Protein AF-A0A845RNQ7-F1 (afdb_monomer_lite)

pLDDT: mean 73.1, std 12.41, range [38.88, 89.31]

Sequence (122 aa):
MAFPVMIGVLIWIFSEKLVSFMVEPVKEKKEDMMSPTFDLDSAQIIVLTTAGLILLVNAISSLISALTVYAVLSDLPTSSAWHEIISQLVNSAIQIILGLWLVFGGKGLVNIIKKIRTAGVK

Radius of gyration: 21.84 Å; chains: 1; bounding box: 40×38×68 Å

Structure (mmCIF, N/CA/C/O backbone):
data_AF-A0A845RNQ7-F1
#
_entry.id   AF-A0A845RNQ7-F1
#
loop_
_atom_site.group_PDB
_atom_site.id
_atom_site.type_symbol
_atom_site.label_atom_id
_atom_site.label_alt_id
_atom_site.label_comp_id
_atom_site.label_asym_id
_atom_site.label_entity_id
_atom_site.label_seq_id
_atom_site.pdbx_PDB_ins_code
_atom_site.Cartn_x
_atom_site.Cartn_y
_atom_site.Cartn_z
_atom_site.occupancy
_atom_site.B_iso_or_equiv
_atom_site.auth_seq_id
_atom_site.auth_comp_id
_atom_site.auth_asym_id
_atom_site.auth_atom_id
_atom_site.pdbx_PDB_model_num
ATOM 1 N N . MET A 1 1 ? -8.604 -17.860 -10.947 1.00 55.72 1 MET A N 1
ATOM 2 C CA . MET A 1 1 ? -8.918 -16.679 -10.108 1.00 55.72 1 MET A CA 1
ATOM 3 C C . MET A 1 1 ? -10.052 -16.889 -9.090 1.00 55.72 1 MET A C 1
ATOM 5 O O . MET A 1 1 ? -10.240 -16.017 -8.259 1.00 55.72 1 MET A O 1
ATOM 9 N N . ALA A 1 2 ? -10.775 -18.022 -9.079 1.00 66.06 2 ALA A N 1
ATOM 10 C CA . ALA A 1 2 ? -11.871 -18.258 -8.119 1.00 66.06 2 ALA A CA 1
ATOM 11 C C . ALA A 1 2 ? -11.411 -18.704 -6.713 1.00 66.06 2 ALA A C 1
ATOM 13 O O . ALA A 1 2 ? -12.106 -18.478 -5.727 1.00 66.06 2 ALA A O 1
ATOM 14 N N . PHE A 1 3 ? -10.227 -19.312 -6.611 1.00 71.19 3 PHE A N 1
ATOM 15 C CA . PHE A 1 3 ? -9.702 -19.875 -5.363 1.00 71.19 3 PHE A CA 1
ATOM 16 C C . PHE A 1 3 ? -9.461 -18.835 -4.242 1.00 71.19 3 PHE A C 1
ATOM 18 O O . PHE A 1 3 ? -9.911 -19.078 -3.123 1.00 71.19 3 PHE A O 1
ATOM 25 N N . PRO A 1 4 ? -8.868 -17.647 -4.503 1.00 73.31 4 PRO A N 1
ATOM 26 C CA . PRO A 1 4 ? -8.685 -16.620 -3.472 1.00 73.31 4 PRO A CA 1
ATOM 27 C C . PRO A 1 4 ? -10.015 -16.039 -2.981 1.00 73.31 4 PRO A C 1
ATOM 29 O O . PRO A 1 4 ? -10.170 -15.760 -1.797 1.00 73.31 4 PRO A O 1
ATOM 32 N N . VAL A 1 5 ? -10.989 -15.896 -3.886 1.00 77.12 5 VAL A N 1
ATOM 33 C CA . VAL A 1 5 ? -12.330 -15.387 -3.561 1.00 77.12 5 VAL A CA 1
ATOM 34 C C . VAL A 1 5 ? -13.060 -16.373 -2.655 1.00 77.12 5 VAL A C 1
ATOM 36 O O . VAL A 1 5 ? -13.642 -15.975 -1.652 1.00 77.12 5 VAL A O 1
ATOM 39 N N . MET A 1 6 ? -12.968 -17.669 -2.961 1.00 76.50 6 MET A N 1
ATOM 40 C CA . MET A 1 6 ? -13.574 -18.721 -2.150 1.00 76.50 6 MET A CA 1
ATOM 41 C C . MET A 1 6 ? -12.975 -18.765 -0.735 1.00 76.50 6 MET A C 1
ATOM 43 O O . MET A 1 6 ? -13.718 -18.857 0.238 1.00 76.50 6 MET A O 1
ATOM 47 N N . ILE A 1 7 ? -11.649 -18.621 -0.610 1.00 81.12 7 ILE A N 1
ATOM 48 C CA . ILE A 1 7 ? -10.955 -18.534 0.685 1.00 81.12 7 ILE A CA 1
ATOM 49 C C . ILE A 1 7 ? -11.360 -17.272 1.450 1.00 81.12 7 ILE A C 1
ATOM 51 O O . ILE A 1 7 ? -11.621 -17.353 2.646 1.00 81.12 7 ILE A O 1
ATOM 55 N N . GLY A 1 8 ? -11.465 -16.124 0.776 1.00 76.25 8 GLY A N 1
ATOM 56 C CA . GLY A 1 8 ? -11.911 -14.876 1.396 1.00 76.25 8 GLY A CA 1
ATOM 57 C C . GLY A 1 8 ? -13.325 -14.979 1.970 1.00 76.25 8 GLY A C 1
ATOM 58 O O . GLY A 1 8 ? -13.557 -14.567 3.103 1.00 76.25 8 GLY A O 1
ATOM 59 N N . VAL A 1 9 ? -14.251 -15.602 1.233 1.00 79.75 9 VAL A N 1
ATOM 60 C CA . VAL A 1 9 ? -15.622 -15.855 1.706 1.00 79.75 9 VAL A CA 1
ATOM 61 C C . VAL A 1 9 ? -15.630 -16.830 2.885 1.00 79.75 9 VAL A C 1
ATOM 63 O O . VAL A 1 9 ? -16.338 -16.596 3.862 1.00 79.75 9 VAL A O 1
ATOM 66 N N . LEU A 1 10 ? -14.810 -17.885 2.839 1.00 79.31 10 LEU A N 1
ATOM 67 C CA . LEU A 1 10 ? -14.662 -18.821 3.956 1.00 79.31 10 LEU A CA 1
ATOM 68 C C . LEU A 1 10 ? -14.146 -18.115 5.216 1.00 79.31 10 LEU A C 1
ATOM 70 O O . LEU A 1 10 ? -14.730 -18.264 6.284 1.00 79.31 10 LEU A O 1
ATOM 74 N N . ILE A 1 11 ? -13.086 -17.313 5.096 1.00 79.62 11 ILE A N 1
ATOM 75 C CA . ILE A 1 11 ? -12.518 -16.554 6.218 1.00 79.62 11 ILE A CA 1
ATOM 76 C C . ILE A 1 11 ? -13.546 -15.572 6.780 1.00 79.62 11 ILE A C 1
ATOM 78 O O . ILE A 1 11 ? -13.629 -15.412 7.994 1.00 79.62 11 ILE A O 1
ATOM 82 N N . TRP A 1 12 ? -14.354 -14.948 5.922 1.00 79.94 12 TRP A N 1
ATOM 83 C CA . TRP A 1 12 ? -15.394 -14.027 6.365 1.00 79.94 12 TRP A CA 1
ATOM 84 C C . TRP A 1 12 ? -16.485 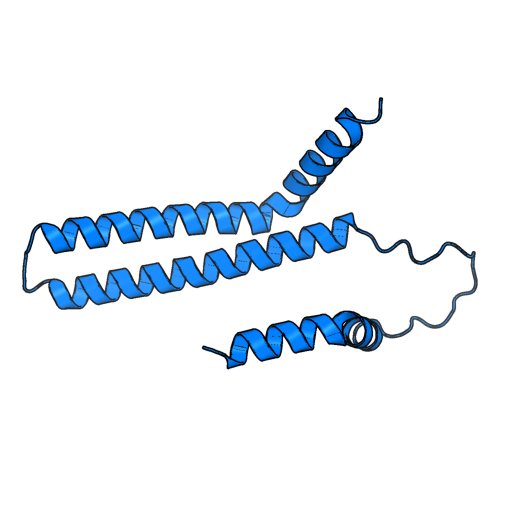-14.735 7.180 1.00 79.94 12 TRP A C 1
ATOM 86 O O . TRP A 1 12 ? -16.824 -14.271 8.265 1.00 79.94 12 TRP A O 1
ATOM 96 N N . ILE A 1 13 ? -16.962 -15.898 6.720 1.00 83.88 13 ILE A N 1
ATOM 97 C CA . ILE A 1 13 ? -17.966 -16.710 7.432 1.00 83.88 13 ILE A CA 1
ATOM 98 C C . ILE A 1 13 ? -17.408 -17.271 8.749 1.00 83.88 13 ILE A C 1
ATOM 100 O O . ILE A 1 13 ? -18.119 -17.346 9.748 1.00 83.88 13 ILE A O 1
ATOM 104 N N . PHE A 1 14 ? -16.133 -17.663 8.771 1.00 78.06 14 PHE A N 1
ATOM 105 C CA . PHE A 1 14 ? -15.493 -18.274 9.940 1.00 78.06 14 PHE A CA 1
ATOM 106 C C . PHE A 1 14 ? -14.721 -17.282 10.818 1.00 78.06 14 PHE A C 1
ATOM 108 O O . PHE A 1 14 ? -14.026 -17.707 11.741 1.00 78.06 14 PHE A O 1
ATOM 115 N N . SER A 1 15 ? -14.870 -15.977 10.573 1.00 70.19 15 SER A N 1
ATOM 116 C CA . SER A 1 15 ? -14.166 -14.911 11.291 1.00 70.19 15 SER A CA 1
ATOM 117 C C . SER A 1 15 ? -14.358 -15.017 12.807 1.00 70.19 15 SER A C 1
ATOM 119 O O . SER A 1 15 ? -13.378 -15.014 13.549 1.00 70.19 15 SER A O 1
ATOM 121 N N . GLU A 1 16 ? -15.592 -15.219 13.270 1.00 70.31 16 GLU A N 1
ATOM 122 C CA . GLU A 1 16 ? -15.905 -15.322 14.702 1.00 70.31 16 GLU A CA 1
ATOM 123 C C . GLU A 1 16 ? -15.267 -16.558 15.353 1.00 70.31 16 GLU A C 1
ATOM 125 O O . GLU A 1 16 ? -14.715 -16.481 16.452 1.00 70.31 16 GLU A O 1
ATOM 130 N N . LYS A 1 17 ? -15.267 -17.696 14.645 1.00 70.44 17 LYS A N 1
ATOM 131 C CA . LYS A 1 17 ? -14.625 -18.929 15.123 1.00 70.44 17 LYS A CA 1
ATOM 132 C C . LYS A 1 17 ? -13.107 -18.801 15.173 1.00 70.44 17 LYS A C 1
ATOM 134 O O . LYS A 1 17 ? -12.503 -19.256 16.141 1.00 70.44 17 LYS A O 1
ATOM 139 N N . LEU A 1 18 ? -12.496 -18.165 14.174 1.00 74.25 18 LEU A N 1
ATOM 140 C CA . LEU A 1 18 ? -11.053 -17.914 14.140 1.00 74.25 18 LEU A CA 1
ATOM 141 C C . LEU A 1 18 ? -10.616 -17.015 15.300 1.00 74.25 18 LEU A C 1
ATOM 143 O O . LEU A 1 18 ? -9.619 -17.312 15.954 1.00 74.25 18 LEU A O 1
ATOM 147 N N . VAL A 1 19 ? -11.398 -15.979 15.612 1.00 69.62 19 VAL A N 1
ATOM 148 C CA . VAL A 1 19 ? -11.150 -15.106 16.768 1.00 69.62 19 VAL A CA 1
ATOM 149 C C . VAL A 1 19 ? -11.272 -15.884 18.079 1.00 69.62 19 VAL A C 1
ATOM 151 O O . VAL A 1 19 ? -10.388 -15.774 18.923 1.00 69.62 19 VAL A O 1
ATOM 154 N N . SER A 1 20 ? -12.292 -16.737 18.229 1.00 67.69 20 SER A N 1
ATOM 155 C CA . SER A 1 20 ? -12.453 -17.571 19.433 1.00 67.69 20 SER A CA 1
ATOM 156 C C . SER A 1 20 ? -11.347 -18.617 19.623 1.00 67.69 20 SER A C 1
ATOM 158 O O . SER A 1 20 ? -11.118 -19.072 20.738 1.00 67.69 20 SER A O 1
ATOM 160 N N . PHE A 1 21 ? -10.666 -19.004 18.540 1.00 71.75 21 PHE A N 1
ATOM 161 C CA . PHE A 1 21 ? -9.570 -19.972 18.575 1.00 71.75 21 PHE A CA 1
ATOM 162 C C . PHE A 1 21 ? -8.204 -19.301 18.791 1.00 71.75 21 PHE A C 1
ATOM 164 O O . PHE A 1 21 ? -7.313 -19.903 19.381 1.00 71.75 21 PHE A O 1
ATOM 171 N N . MET A 1 22 ? -8.029 -18.061 18.317 1.00 65.81 22 MET A N 1
ATOM 172 C CA . MET A 1 22 ? -6.800 -17.277 18.503 1.00 65.81 22 MET A CA 1
ATOM 173 C C . MET A 1 22 ? -6.740 -16.556 19.850 1.00 65.81 22 MET A C 1
ATOM 175 O O . MET A 1 22 ? -5.650 -16.340 20.375 1.00 65.81 22 MET A O 1
ATOM 179 N N . VAL A 1 23 ? -7.888 -16.172 20.409 1.00 64.50 23 VAL A N 1
ATOM 180 C CA . VAL A 1 23 ? -7.965 -15.586 21.745 1.00 64.50 23 VAL A CA 1
ATOM 181 C C . VAL A 1 23 ? -8.208 -16.722 22.726 1.00 64.50 23 VAL A C 1
ATOM 183 O O . VAL A 1 23 ? -9.342 -17.111 22.992 1.00 64.50 23 VAL A O 1
ATOM 186 N N . GLU A 1 24 ? -7.112 -17.282 23.230 1.00 53.50 24 GLU A N 1
ATOM 187 C CA . GLU A 1 24 ? -7.125 -18.217 24.350 1.00 53.50 24 GLU A CA 1
ATOM 188 C C . GLU A 1 24 ? -7.994 -17.612 25.471 1.00 53.50 24 GLU A C 1
ATOM 190 O O . GLU A 1 24 ? -7.791 -16.442 25.822 1.00 53.50 24 GLU A O 1
ATOM 195 N N . PRO A 1 25 ? -9.005 -18.330 26.000 1.00 49.38 25 PRO A N 1
ATOM 196 C CA . PRO A 1 25 ? -9.867 -17.782 27.031 1.00 49.38 25 PRO A CA 1
ATOM 197 C C . PRO A 1 25 ? -9.008 -17.553 28.270 1.00 49.38 25 PRO A C 1
ATOM 199 O O . PRO A 1 25 ? -8.688 -18.484 29.012 1.00 49.38 25 PRO A O 1
ATOM 202 N N . VAL A 1 26 ? -8.595 -16.301 28.471 1.00 50.00 26 VAL A N 1
ATOM 203 C CA . VAL A 1 26 ? -7.958 -15.849 29.701 1.00 50.00 26 VAL A CA 1
ATOM 204 C C . VAL A 1 26 ? -8.900 -16.256 30.822 1.00 50.00 26 VAL A C 1
ATOM 206 O O . VAL A 1 26 ? -10.023 -15.758 30.910 1.00 50.00 26 VAL A O 1
ATOM 209 N N . LYS A 1 27 ? -8.454 -17.236 31.617 1.00 44.66 27 LYS A N 1
ATOM 210 C CA . LYS A 1 27 ? -9.173 -17.760 32.775 1.00 44.66 27 LYS A CA 1
ATOM 211 C C . LYS A 1 27 ? -9.778 -16.601 33.548 1.00 44.66 27 LYS A C 1
ATOM 213 O O . LYS A 1 27 ? -9.063 -15.688 33.957 1.00 44.66 27 LYS A O 1
ATOM 218 N N . GLU A 1 28 ? -11.088 -16.696 33.723 1.00 52.12 28 GLU A N 1
ATOM 219 C CA . GLU A 1 28 ? -11.939 -15.816 34.505 1.00 52.12 28 GLU A CA 1
ATOM 220 C C . GLU A 1 28 ? -11.215 -15.279 35.746 1.00 52.12 28 GLU A C 1
ATOM 222 O O . GLU A 1 28 ? -11.111 -15.948 36.777 1.00 52.12 28 GLU A O 1
ATOM 227 N N . LYS A 1 29 ? -10.759 -14.029 35.675 1.00 38.88 29 LYS A N 1
ATOM 228 C CA . LYS A 1 29 ? -10.740 -13.182 36.858 1.00 38.88 2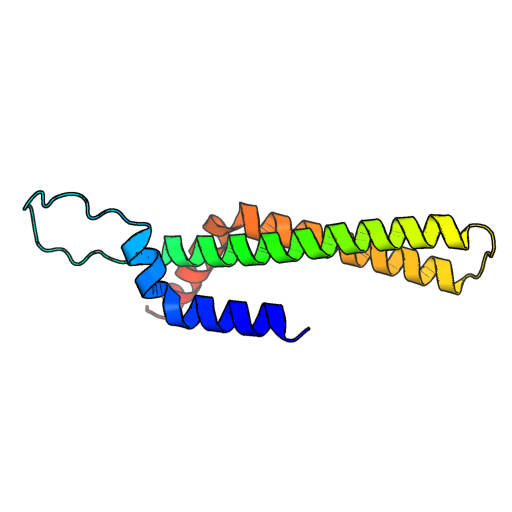9 LYS A CA 1
ATOM 229 C C . LYS A 1 29 ? 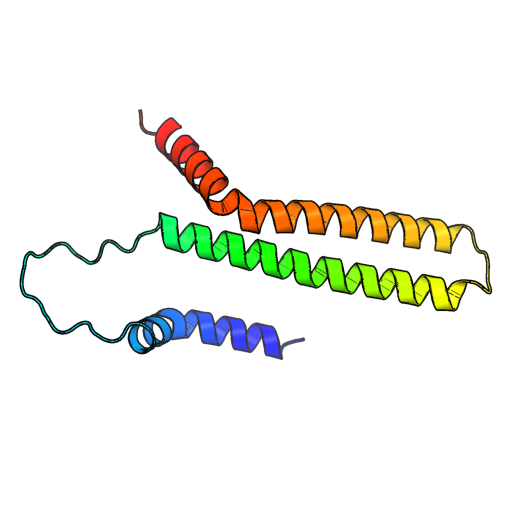-12.072 -12.451 36.843 1.00 38.88 29 LYS A C 1
ATOM 231 O O . LYS A 1 29 ? -12.272 -11.519 36.073 1.00 38.88 29 LYS A O 1
ATOM 236 N N . LYS A 1 30 ? -13.007 -12.975 37.637 1.00 47.16 30 LYS A N 1
ATOM 237 C CA . LYS A 1 30 ? -14.239 -12.291 38.024 1.00 47.16 30 LYS A CA 1
ATOM 238 C C . LYS A 1 30 ? -13.867 -10.919 38.574 1.00 47.16 30 LYS A C 1
ATOM 240 O O . LYS A 1 30 ? -13.440 -10.843 39.716 1.00 47.16 30 LYS A O 1
ATOM 245 N N . GLU A 1 31 ? -14.028 -9.879 37.776 1.00 40.94 31 GLU A N 1
ATOM 246 C CA . GLU A 1 31 ? -14.216 -8.513 38.248 1.00 40.94 31 GLU A CA 1
ATOM 247 C C . GLU A 1 31 ? -14.884 -7.730 37.114 1.00 40.94 31 GLU A C 1
ATOM 249 O O . GLU A 1 31 ? -14.316 -7.527 36.046 1.00 40.94 31 GLU A O 1
ATOM 254 N N . ASP A 1 32 ? -16.147 -7.410 37.379 1.00 38.91 32 ASP A N 1
ATOM 255 C CA . ASP A 1 32 ? -17.076 -6.549 36.661 1.00 38.91 32 ASP A CA 1
ATOM 256 C C . ASP A 1 32 ? -17.437 -6.839 35.198 1.00 38.91 32 ASP A C 1
ATOM 258 O O . ASP A 1 32 ? -16.661 -6.784 34.248 1.00 38.91 32 ASP A O 1
ATOM 262 N N . MET A 1 33 ? -18.741 -7.061 35.037 1.00 42.91 33 MET A N 1
ATOM 263 C CA . MET A 1 33 ? -19.481 -7.031 33.789 1.00 42.91 33 MET A CA 1
ATOM 264 C C . MET A 1 33 ? -19.344 -5.655 33.115 1.00 42.91 33 MET A C 1
ATOM 266 O O . MET A 1 33 ? -20.216 -4.799 33.229 1.00 42.91 33 MET A O 1
ATOM 270 N N . MET A 1 34 ? -18.287 -5.452 32.342 1.00 42.44 34 MET A N 1
ATOM 271 C CA . MET A 1 34 ? -18.386 -4.685 31.107 1.00 42.44 34 MET A CA 1
ATOM 272 C C . MET A 1 34 ? -18.199 -5.683 29.978 1.00 42.44 34 MET A C 1
ATOM 274 O O . MET A 1 34 ? -17.175 -6.355 29.893 1.00 42.44 34 MET A O 1
ATOM 278 N N . SER A 1 35 ? -19.228 -5.808 29.137 1.00 48.84 35 SER A N 1
ATOM 279 C CA . SER A 1 35 ? -19.144 -6.442 27.818 1.00 48.84 35 SER A CA 1
ATOM 280 C C . SER A 1 35 ? -17.761 -6.199 27.214 1.00 48.84 35 SER A C 1
ATOM 282 O O . SER A 1 35 ? -17.327 -5.046 27.293 1.00 48.84 35 SER A O 1
ATOM 284 N N . PRO A 1 36 ? -17.083 -7.194 26.611 1.00 50.66 36 PRO A N 1
ATOM 285 C CA . PRO A 1 36 ? -15.849 -6.930 25.889 1.00 50.66 36 PRO A CA 1
ATOM 286 C C . PRO A 1 36 ? -16.209 -5.913 24.812 1.00 50.66 36 PRO A C 1
ATOM 288 O O . PRO A 1 36 ? -16.841 -6.250 23.812 1.00 50.66 36 PRO A O 1
ATOM 291 N N . THR A 1 37 ? -15.935 -4.636 25.075 1.00 54.78 37 THR A N 1
ATOM 292 C CA . THR A 1 37 ? -16.177 -3.548 24.144 1.00 54.78 37 THR A CA 1
ATOM 293 C C . THR A 1 37 ? -15.199 -3.811 23.033 1.00 54.78 37 THR A C 1
ATOM 295 O O . THR A 1 37 ? -14.022 -3.481 23.146 1.00 54.78 37 THR A O 1
ATOM 298 N N . PHE A 1 38 ? -15.679 -4.534 22.026 1.00 58.19 38 PHE A N 1
ATOM 299 C CA . PHE A 1 38 ? -14.949 -4.827 20.816 1.00 58.19 38 PHE A CA 1
ATOM 300 C C . PHE A 1 38 ? -14.440 -3.481 20.318 1.00 58.19 38 PHE A C 1
ATOM 302 O O . PHE A 1 38 ? -15.242 -2.603 19.988 1.00 58.19 38 PHE A O 1
ATOM 309 N N . ASP A 1 39 ? -13.128 -3.271 20.403 1.00 72.19 39 ASP A N 1
ATOM 310 C CA . ASP A 1 39 ? -12.542 -1.975 20.111 1.00 72.19 39 ASP A CA 1
ATOM 311 C C . ASP A 1 39 ? -12.600 -1.767 18.598 1.00 72.19 39 ASP A C 1
ATOM 313 O O . ASP A 1 39 ? -11.736 -2.210 17.838 1.00 72.19 39 ASP A O 1
ATOM 317 N N . LEU A 1 40 ? -13.700 -1.153 18.159 1.00 75.56 40 LEU A N 1
ATOM 318 C CA . LEU A 1 40 ? -13.981 -0.860 16.759 1.00 75.56 40 LEU A CA 1
ATOM 319 C C . LEU A 1 40 ? -12.851 -0.036 16.137 1.00 75.56 40 LEU A C 1
ATOM 321 O O . LEU A 1 40 ? 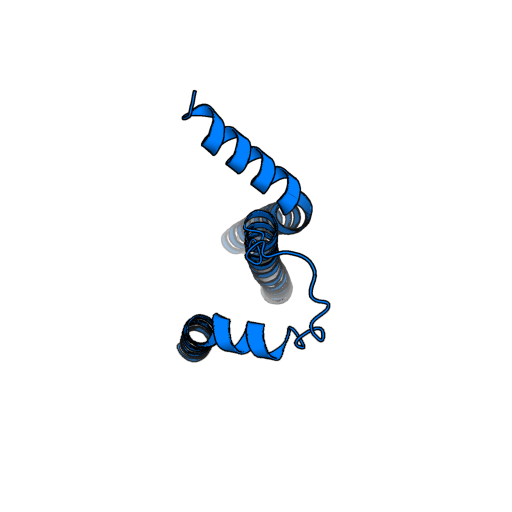-12.565 -0.211 14.954 1.00 75.56 40 LEU A O 1
ATOM 325 N N . ASP A 1 41 ? -12.179 0.802 16.934 1.00 74.50 41 ASP A N 1
ATOM 326 C CA . ASP A 1 41 ? -11.051 1.605 16.475 1.00 74.50 41 ASP A CA 1
ATOM 327 C C . ASP A 1 41 ? -9.866 0.677 16.124 1.00 74.50 41 ASP A C 1
ATOM 329 O O . ASP A 1 41 ? -9.285 0.796 15.043 1.00 74.50 41 ASP A O 1
ATOM 333 N N . SER A 1 42 ? -9.567 -0.319 16.967 1.00 75.06 42 SER A N 1
ATOM 334 C CA . SER A 1 42 ? -8.548 -1.344 16.688 1.00 75.06 42 SER A CA 1
ATOM 335 C C . SER A 1 42 ? -8.896 -2.211 15.473 1.00 75.06 42 SER A C 1
ATOM 337 O O . SER A 1 42 ? -8.041 -2.439 14.615 1.00 75.06 42 SER A O 1
ATOM 339 N N . ALA A 1 43 ? -10.152 -2.650 15.343 1.00 80.62 43 ALA A N 1
ATOM 340 C CA . ALA A 1 43 ? -10.600 -3.418 14.179 1.00 80.62 43 ALA A CA 1
ATOM 341 C C . ALA A 1 43 ? -10.464 -2.611 12.874 1.00 80.62 43 ALA A C 1
ATOM 343 O O . ALA A 1 43 ? -10.002 -3.129 11.856 1.00 80.62 43 ALA A O 1
ATOM 344 N N . GLN A 1 44 ? -10.803 -1.322 12.907 1.00 77.94 44 GLN A N 1
ATOM 345 C CA . GLN A 1 44 ? -10.692 -0.432 11.757 1.00 77.94 44 GLN A CA 1
ATOM 346 C C . GLN A 1 44 ? -9.232 -0.179 11.357 1.00 77.94 44 GLN A C 1
ATOM 348 O O . GLN A 1 44 ? -8.923 -0.171 10.165 1.00 77.94 44 GLN A O 1
ATOM 353 N N . ILE A 1 45 ? -8.322 -0.032 12.329 1.00 79.25 45 ILE A N 1
ATOM 354 C CA . ILE A 1 45 ? -6.879 0.066 12.060 1.00 79.25 45 ILE A CA 1
ATOM 355 C C . ILE A 1 45 ? -6.387 -1.196 11.350 1.00 79.25 45 ILE A C 1
ATOM 357 O O . ILE A 1 45 ? -5.716 -1.078 10.329 1.00 79.25 45 ILE A O 1
ATOM 361 N N . ILE A 1 46 ? -6.758 -2.385 11.839 1.00 81.81 46 ILE A N 1
ATOM 362 C CA . ILE A 1 46 ? -6.350 -3.659 11.229 1.00 81.81 46 ILE A CA 1
ATOM 363 C C . ILE A 1 46 ? -6.803 -3.720 9.768 1.00 81.81 46 ILE A C 1
ATOM 365 O O . ILE A 1 46 ? -5.983 -3.994 8.896 1.00 81.81 46 ILE A O 1
ATOM 369 N N . VAL A 1 47 ? -8.065 -3.387 9.477 1.00 83.88 47 VAL A N 1
ATOM 370 C CA . VAL A 1 47 ? -8.593 -3.389 8.101 1.00 83.88 47 VAL A CA 1
ATOM 371 C C . VAL A 1 47 ? -7.840 -2.404 7.201 1.00 83.88 47 VAL A C 1
ATOM 373 O O . VAL A 1 47 ? -7.470 -2.765 6.081 1.00 83.88 47 VAL A O 1
ATOM 376 N N . LEU A 1 48 ? -7.566 -1.182 7.677 1.00 82.44 48 LEU A N 1
ATOM 377 C CA . LEU A 1 48 ? -6.784 -0.198 6.921 1.00 82.44 48 LEU A CA 1
ATOM 378 C C . LEU A 1 48 ? -5.356 -0.683 6.651 1.00 82.44 48 LEU A C 1
ATOM 380 O O . LEU A 1 48 ? -4.862 -0.551 5.531 1.00 82.44 48 LEU A O 1
ATOM 384 N N . THR A 1 49 ? -4.706 -1.268 7.655 1.00 81.75 49 THR A N 1
ATOM 385 C CA . THR A 1 49 ? -3.358 -1.817 7.520 1.00 81.75 49 THR A CA 1
ATOM 386 C C . THR A 1 49 ? -3.338 -2.985 6.537 1.00 81.75 49 THR A C 1
ATOM 388 O O . THR A 1 49 ? -2.470 -3.021 5.670 1.00 81.75 49 THR A O 1
ATOM 391 N N . THR A 1 50 ? -4.309 -3.902 6.599 1.00 85.12 50 THR A N 1
ATOM 392 C CA . THR A 1 50 ? -4.430 -5.010 5.640 1.00 85.12 50 THR A CA 1
ATOM 393 C C . THR A 1 50 ? -4.641 -4.496 4.216 1.00 85.12 50 THR A C 1
ATOM 395 O O . THR A 1 50 ? -3.960 -4.952 3.299 1.00 85.12 50 THR A O 1
ATOM 398 N N . ALA A 1 51 ? -5.524 -3.511 4.017 1.00 84.56 51 ALA A N 1
ATOM 399 C CA . ALA A 1 51 ? -5.749 -2.901 2.706 1.00 84.56 51 ALA A CA 1
ATOM 400 C C . ALA A 1 51 ? -4.481 -2.221 2.157 1.00 84.56 51 ALA A C 1
ATOM 402 O O . ALA A 1 51 ? -4.132 -2.405 0.989 1.00 84.56 51 ALA A O 1
ATOM 403 N N . GLY A 1 52 ? -3.757 -1.485 3.006 1.00 83.88 52 GLY A N 1
ATOM 404 C CA . GLY A 1 52 ? -2.482 -0.867 2.645 1.00 83.88 52 GLY A CA 1
ATOM 405 C C . GLY A 1 52 ? -1.401 -1.891 2.286 1.00 83.88 52 GLY A C 1
ATOM 406 O O . GLY A 1 52 ? -0.664 -1.688 1.322 1.00 83.88 52 GLY A O 1
ATOM 407 N N . LEU A 1 53 ? -1.348 -3.022 2.996 1.00 85.06 53 LEU A N 1
ATOM 408 C CA . LEU A 1 53 ? -0.411 -4.111 2.714 1.00 85.06 53 LEU A CA 1
ATOM 409 C C . LEU A 1 53 ? -0.691 -4.764 1.351 1.00 85.06 53 LEU A C 1
ATOM 411 O O . LEU A 1 53 ? 0.237 -4.998 0.581 1.00 85.06 53 LEU A O 1
ATOM 415 N N . ILE A 1 54 ? -1.965 -5.011 1.029 1.00 87.12 54 ILE A N 1
ATOM 416 C CA . ILE A 1 54 ? -2.382 -5.561 -0.272 1.00 87.12 54 ILE A CA 1
ATOM 417 C C . ILE A 1 54 ? -1.981 -4.613 -1.409 1.00 87.12 54 ILE A C 1
ATOM 419 O O . ILE A 1 54 ? -1.426 -5.055 -2.417 1.00 87.12 54 ILE A O 1
ATOM 423 N N . LEU A 1 55 ? -2.215 -3.308 -1.237 1.00 85.44 55 LEU A N 1
ATOM 424 C CA . LEU A 1 55 ? -1.773 -2.284 -2.187 1.00 85.44 55 LEU A CA 1
ATOM 425 C C . LEU A 1 55 ? -0.256 -2.316 -2.391 1.00 85.44 55 LEU A C 1
ATOM 427 O O . LEU A 1 55 ? 0.204 -2.279 -3.530 1.00 85.44 55 LEU A O 1
ATOM 431 N N . LEU A 1 56 ? 0.515 -2.452 -1.310 1.00 84.69 56 LEU A N 1
ATOM 432 C CA . LEU A 1 56 ? 1.973 -2.547 -1.372 1.00 84.69 56 LEU A CA 1
ATOM 433 C C . LEU A 1 56 ? 2.442 -3.772 -2.163 1.00 84.69 56 LEU A C 1
ATOM 435 O O . LEU A 1 56 ? 3.305 -3.647 -3.028 1.00 84.69 56 LEU A O 1
ATOM 439 N N . VAL A 1 57 ? 1.865 -4.946 -1.896 1.00 87.56 57 VAL A N 1
ATOM 440 C CA . VAL A 1 57 ? 2.220 -6.196 -2.590 1.00 87.56 57 VAL A CA 1
ATOM 441 C C . VAL A 1 57 ? 1.948 -6.083 -4.091 1.00 87.56 57 VAL A C 1
ATOM 443 O O . VAL A 1 57 ? 2.793 -6.465 -4.907 1.00 87.56 57 VAL A O 1
ATOM 446 N N . ASN A 1 58 ? 0.802 -5.512 -4.465 1.00 86.12 58 ASN A N 1
ATOM 447 C CA . ASN A 1 58 ? 0.452 -5.290 -5.866 1.00 86.12 58 ASN A CA 1
ATOM 448 C C . ASN A 1 58 ? 1.408 -4.297 -6.535 1.00 86.12 58 ASN A C 1
ATOM 450 O O . ASN A 1 58 ? 1.882 -4.551 -7.643 1.00 86.12 58 ASN A O 1
ATOM 454 N N . ALA A 1 59 ? 1.748 -3.206 -5.849 1.00 83.44 59 ALA A N 1
ATOM 455 C CA . ALA A 1 59 ? 2.640 -2.188 -6.383 1.00 83.44 59 ALA A CA 1
ATOM 456 C C . ALA A 1 59 ? 4.075 -2.706 -6.574 1.00 83.44 59 ALA A C 1
ATOM 458 O O . ALA A 1 59 ? 4.696 -2.437 -7.602 1.00 83.44 59 ALA A O 1
ATOM 459 N N . ILE A 1 60 ? 4.584 -3.507 -5.630 1.00 85.00 60 ILE A N 1
ATOM 460 C CA . ILE A 1 60 ? 5.885 -4.180 -5.755 1.00 85.00 60 ILE A CA 1
ATOM 461 C C . ILE A 1 60 ? 5.871 -5.148 -6.944 1.00 85.00 60 ILE A C 1
ATOM 463 O O . ILE A 1 60 ? 6.788 -5.133 -7.763 1.00 85.00 60 ILE A O 1
ATOM 467 N N . SER A 1 61 ? 4.816 -5.955 -7.080 1.00 84.81 61 SER A N 1
ATOM 468 C CA . SER A 1 61 ? 4.683 -6.906 -8.194 1.00 84.81 61 SER A CA 1
ATOM 469 C C . SER A 1 61 ? 4.627 -6.195 -9.553 1.00 84.81 61 SER A C 1
ATOM 471 O O . SER A 1 61 ? 5.240 -6.643 -10.524 1.00 84.81 61 SER A O 1
ATOM 473 N N . SER A 1 62 ? 3.939 -5.052 -9.618 1.00 82.75 62 SER A N 1
ATOM 474 C CA . SER A 1 62 ? 3.880 -4.187 -10.802 1.00 82.75 62 SER A CA 1
ATOM 475 C C . SER A 1 62 ? 5.252 -3.597 -11.151 1.00 82.75 62 SER A C 1
ATOM 477 O O . SER A 1 62 ? 5.648 -3.611 -12.314 1.00 82.75 62 SER A O 1
ATOM 479 N N . LEU A 1 63 ? 6.030 -3.170 -10.152 1.00 83.44 63 LEU A N 1
ATOM 480 C CA . LEU A 1 63 ? 7.406 -2.694 -10.338 1.00 83.44 63 LEU A CA 1
ATOM 481 C C . LEU A 1 63 ? 8.331 -3.772 -10.905 1.00 83.44 63 LEU A C 1
ATOM 483 O O . LEU A 1 63 ? 9.072 -3.511 -11.851 1.00 83.44 63 LEU A O 1
ATOM 487 N N . ILE A 1 64 ? 8.265 -4.989 -10.359 1.00 84.69 64 ILE A N 1
ATOM 488 C CA . ILE A 1 64 ? 9.037 -6.132 -10.866 1.00 84.69 64 ILE A CA 1
ATOM 489 C C . ILE A 1 64 ? 8.642 -6.426 -12.319 1.00 84.69 64 ILE A C 1
ATOM 491 O O . ILE A 1 64 ? 9.507 -6.642 -13.168 1.00 84.69 64 ILE A O 1
ATOM 495 N N . SER A 1 65 ? 7.346 -6.368 -12.633 1.00 82.62 65 SER A N 1
ATOM 496 C CA . SER A 1 65 ? 6.848 -6.570 -13.998 1.00 82.62 65 SER A CA 1
ATOM 497 C C . SER A 1 65 ? 7.394 -5.508 -14.957 1.00 82.62 65 SER A C 1
ATOM 499 O O . SER A 1 65 ? 7.933 -5.861 -16.002 1.00 82.62 65 SER A O 1
ATOM 501 N N . ALA A 1 66 ? 7.356 -4.228 -14.576 1.00 79.44 66 ALA A N 1
ATOM 502 C CA . ALA A 1 66 ? 7.896 -3.128 -15.378 1.00 79.44 66 ALA A CA 1
ATOM 503 C C . ALA A 1 66 ? 9.413 -3.261 -15.621 1.00 79.44 66 ALA A C 1
ATOM 505 O O . ALA A 1 66 ? 9.885 -3.033 -16.733 1.00 79.44 66 ALA A O 1
ATOM 506 N N . LEU A 1 67 ? 10.177 -3.697 -14.611 1.00 81.62 67 LEU A N 1
ATOM 507 C CA . LEU A 1 67 ? 11.610 -4.001 -14.738 1.00 81.62 67 LEU A CA 1
ATOM 508 C C . LEU A 1 67 ? 11.874 -5.148 -15.722 1.00 81.62 67 LEU A C 1
ATOM 510 O O . LEU A 1 67 ? 12.804 -5.078 -16.522 1.00 81.62 67 LEU A O 1
ATOM 514 N N . THR A 1 68 ? 11.041 -6.188 -15.682 1.00 80.56 68 THR A N 1
ATOM 515 C CA . THR A 1 68 ? 11.165 -7.345 -16.580 1.00 80.56 68 THR A CA 1
ATOM 516 C C . THR A 1 68 ? 10.853 -6.947 -18.024 1.00 80.56 68 THR A C 1
ATOM 518 O O . THR A 1 68 ? 11.583 -7.315 -18.938 1.00 80.56 68 THR A O 1
ATOM 521 N N . VAL A 1 69 ? 9.811 -6.133 -18.229 1.00 77.81 69 VAL A N 1
ATOM 522 C CA . VAL A 1 69 ? 9.449 -5.560 -19.536 1.00 77.81 69 VAL A CA 1
ATOM 523 C C . VAL A 1 69 ? 10.587 -4.695 -20.075 1.00 77.81 69 VAL A C 1
ATOM 525 O O . VAL A 1 69 ? 10.975 -4.861 -21.226 1.00 77.81 69 VAL A O 1
ATOM 528 N N . TYR A 1 70 ? 11.186 -3.837 -19.245 1.00 76.25 70 TYR A N 1
ATOM 529 C CA . TYR A 1 70 ? 12.343 -3.031 -19.637 1.00 76.25 70 TYR A CA 1
ATOM 530 C C . TYR A 1 70 ? 13.545 -3.888 -20.070 1.00 76.25 70 TYR A C 1
ATOM 532 O O . TYR A 1 70 ? 14.167 -3.596 -21.088 1.00 76.25 70 TYR A O 1
ATOM 540 N N . ALA A 1 71 ? 13.847 -4.964 -19.336 1.00 77.50 71 ALA A N 1
ATOM 541 C CA . ALA A 1 71 ? 14.958 -5.865 -19.648 1.00 77.50 71 ALA A CA 1
ATOM 542 C C . ALA A 1 71 ? 14.755 -6.673 -20.945 1.00 77.50 71 ALA A C 1
ATOM 544 O O . ALA A 1 71 ? 15.733 -7.088 -21.557 1.00 77.50 71 ALA A O 1
ATOM 545 N N . VAL A 1 72 ? 13.504 -6.911 -21.354 1.00 76.56 72 VAL A N 1
ATOM 546 C CA . VAL A 1 72 ? 13.165 -7.656 -22.580 1.00 76.56 72 VAL A CA 1
ATOM 547 C C . VAL A 1 72 ? 12.997 -6.725 -23.787 1.00 76.56 72 VAL A C 1
ATOM 549 O O . VAL A 1 72 ? 13.361 -7.095 -24.899 1.00 76.56 72 VAL A O 1
ATOM 552 N N . LEU A 1 73 ? 12.461 -5.513 -23.594 1.00 70.50 73 LEU A N 1
ATOM 553 C CA . LEU A 1 73 ? 12.239 -4.537 -24.671 1.00 70.50 73 LEU A CA 1
ATOM 554 C C . LEU A 1 73 ? 13.437 -3.616 -24.942 1.00 70.50 73 LEU A C 1
ATOM 556 O O . LEU A 1 73 ? 13.358 -2.796 -25.858 1.00 70.50 73 LEU A O 1
ATOM 560 N N . SER A 1 74 ? 14.549 -3.749 -24.214 1.00 63.41 74 SER A N 1
ATOM 561 C CA . SER A 1 74 ? 15.760 -2.950 -24.455 1.00 63.41 74 SER A CA 1
ATOM 562 C C . SER A 1 74 ? 16.295 -3.060 -25.890 1.00 63.41 74 SER A C 1
ATOM 564 O O . SER A 1 74 ? 16.973 -2.142 -26.344 1.00 63.41 74 SER A O 1
ATOM 566 N N . ASP A 1 75 ? 15.944 -4.125 -26.618 1.00 65.25 75 ASP A N 1
ATOM 567 C CA . ASP A 1 75 ? 16.368 -4.354 -28.005 1.00 65.25 75 ASP A CA 1
ATOM 568 C C . ASP A 1 75 ? 15.430 -3.757 -29.077 1.00 65.25 75 ASP A C 1
ATOM 570 O O . ASP A 1 75 ? 15.788 -3.735 -30.255 1.00 65.25 75 ASP A O 1
ATOM 574 N N . LEU A 1 76 ? 14.244 -3.235 -28.721 1.00 61.03 76 LEU A N 1
ATOM 575 C CA . LEU A 1 76 ? 13.273 -2.687 -29.686 1.00 61.03 76 LEU A CA 1
ATOM 576 C C . LEU A 1 76 ? 12.718 -1.326 -29.219 1.00 61.03 76 LEU A C 1
ATOM 578 O O . LEU A 1 76 ? 11.674 -1.264 -28.562 1.00 61.03 76 LEU A O 1
ATOM 582 N N . PRO A 1 77 ? 13.373 -0.203 -29.573 1.00 60.12 77 PRO A N 1
ATOM 583 C CA . PRO A 1 77 ? 12.961 1.120 -29.127 1.00 60.12 77 PRO A CA 1
ATOM 584 C C . PRO A 1 77 ? 11.730 1.592 -29.912 1.00 60.12 77 PRO A C 1
ATOM 586 O O . PRO A 1 77 ? 11.834 2.172 -30.990 1.00 60.12 77 PRO A O 1
ATOM 589 N N . THR A 1 78 ? 10.541 1.373 -29.351 1.00 72.88 78 THR A N 1
ATOM 590 C CA . THR A 1 78 ? 9.295 2.006 -29.811 1.00 72.88 78 THR A CA 1
ATOM 591 C C . THR A 1 78 ? 8.844 3.046 -28.783 1.00 72.88 78 THR A C 1
ATOM 593 O O . THR A 1 78 ? 8.899 2.806 -27.577 1.00 72.88 78 THR A O 1
ATOM 596 N N . SER A 1 79 ? 8.415 4.236 -29.223 1.00 70.88 79 SER A N 1
ATOM 597 C CA . SER A 1 79 ? 8.043 5.320 -28.292 1.00 70.88 79 SER A CA 1
ATOM 598 C C . SER A 1 79 ? 6.809 4.987 -27.443 1.00 70.88 79 SER A C 1
ATOM 600 O O . SER A 1 79 ? 6.625 5.564 -26.373 1.00 70.88 79 SER A O 1
ATOM 602 N N . SER A 1 80 ? 5.976 4.045 -27.893 1.00 75.62 80 SER A N 1
ATOM 603 C CA . SER A 1 80 ? 4.827 3.523 -27.150 1.00 75.62 80 SER A CA 1
ATOM 604 C C . SER A 1 80 ? 5.249 2.720 -25.918 1.00 75.62 80 SER A C 1
ATOM 606 O O . SER A 1 80 ? 4.669 2.911 -24.852 1.00 75.62 80 SER A O 1
ATOM 608 N N . ALA A 1 81 ? 6.299 1.898 -26.028 1.00 73.50 81 ALA A N 1
ATOM 609 C CA . ALA A 1 81 ? 6.805 1.088 -24.918 1.00 73.50 81 ALA A CA 1
ATOM 610 C C . ALA A 1 81 ? 7.339 1.958 -23.770 1.00 73.50 81 ALA A C 1
ATOM 612 O O . ALA A 1 81 ? 7.084 1.685 -22.599 1.00 73.50 81 ALA A O 1
ATOM 613 N N . TRP A 1 82 ? 8.015 3.062 -24.096 1.00 77.00 82 TRP A N 1
ATOM 614 C CA . TRP A 1 82 ? 8.491 4.017 -23.093 1.00 77.00 82 TRP A CA 1
ATOM 615 C C . TRP A 1 82 ? 7.354 4.695 -22.330 1.00 77.00 82 TRP A C 1
ATOM 617 O O . TRP A 1 82 ? 7.452 4.881 -21.118 1.00 77.00 82 TRP A O 1
ATOM 627 N N . HIS A 1 83 ? 6.266 5.046 -23.019 1.00 80.88 83 HIS A N 1
ATOM 628 C CA . HIS A 1 83 ? 5.115 5.673 -22.377 1.00 80.88 83 HIS A CA 1
ATOM 629 C C . HIS A 1 83 ? 4.410 4.710 -21.411 1.00 80.88 83 HIS A C 1
ATOM 631 O O . HIS A 1 83 ? 4.022 5.104 -20.311 1.00 80.88 83 HIS A O 1
ATOM 637 N N . GLU A 1 84 ? 4.303 3.439 -21.797 1.00 80.44 84 GLU A N 1
ATOM 638 C CA . GLU A 1 84 ? 3.714 2.385 -20.974 1.00 80.44 84 GLU A CA 1
ATOM 639 C C . GLU A 1 84 ? 4.557 2.102 -19.724 1.00 80.44 84 GLU A C 1
ATOM 641 O O . GLU A 1 84 ? 4.024 2.124 -18.614 1.00 80.44 84 GLU A O 1
ATOM 646 N N . ILE A 1 85 ? 5.881 1.971 -19.873 1.00 80.12 85 ILE A N 1
ATOM 647 C CA . ILE A 1 85 ? 6.804 1.764 -18.747 1.00 80.12 85 ILE A CA 1
ATOM 648 C C . ILE A 1 85 ? 6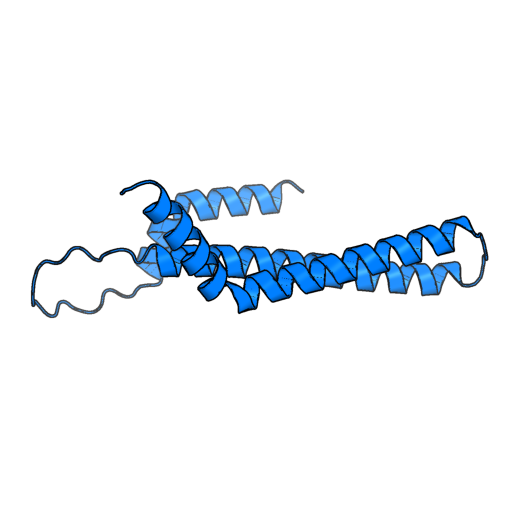.727 2.933 -17.760 1.00 80.12 85 ILE A C 1
ATOM 650 O O . ILE A 1 85 ? 6.584 2.707 -16.559 1.00 80.12 85 ILE A O 1
ATOM 654 N N . ILE A 1 86 ? 6.777 4.183 -18.241 1.00 82.44 86 ILE A N 1
ATOM 655 C CA . ILE A 1 86 ? 6.705 5.372 -17.376 1.00 82.44 86 ILE A CA 1
ATOM 656 C C . ILE A 1 86 ? 5.359 5.431 -16.648 1.00 82.44 86 ILE A C 1
ATOM 658 O O . ILE A 1 86 ? 5.330 5.653 -15.437 1.00 82.44 86 ILE A O 1
ATOM 662 N N . SER A 1 87 ? 4.249 5.195 -17.354 1.00 83.44 87 SER A N 1
ATOM 663 C CA . SER A 1 87 ? 2.914 5.177 -16.747 1.00 83.44 87 SER A CA 1
ATOM 664 C C . SER A 1 87 ? 2.805 4.115 -15.650 1.00 83.44 87 SER A C 1
ATOM 666 O O . SER A 1 87 ? 2.324 4.388 -14.547 1.00 83.44 87 SER A O 1
ATOM 668 N N . GLN A 1 88 ? 3.337 2.919 -15.905 1.00 82.25 88 GLN A N 1
ATOM 669 C CA . GLN A 1 88 ? 3.328 1.811 -14.958 1.00 82.25 88 GLN A CA 1
ATOM 670 C C . GLN A 1 88 ? 4.199 2.099 -13.726 1.00 82.25 88 GLN A C 1
ATOM 672 O O . GLN A 1 88 ? 3.811 1.770 -12.601 1.00 82.25 88 GLN A O 1
ATOM 677 N N . LEU A 1 89 ? 5.332 2.782 -13.909 1.00 83.12 89 LEU A N 1
ATOM 678 C CA . LEU A 1 89 ? 6.221 3.215 -12.829 1.00 83.12 89 LEU A CA 1
ATOM 679 C C . LEU A 1 89 ? 5.559 4.278 -11.945 1.00 83.12 89 LEU A C 1
ATOM 681 O O . LEU A 1 89 ? 5.571 4.153 -10.720 1.00 83.12 89 LEU A O 1
ATOM 685 N N . VAL A 1 90 ? 4.919 5.279 -12.558 1.00 87.69 90 VAL A N 1
ATOM 686 C CA . VAL A 1 90 ? 4.179 6.331 -11.845 1.00 87.69 90 VAL A CA 1
ATOM 687 C C . VAL A 1 90 ? 3.005 5.735 -11.068 1.00 87.69 90 VAL A C 1
ATOM 689 O O . VAL A 1 90 ? 2.844 6.029 -9.884 1.00 87.69 90 VAL A O 1
ATOM 692 N N . ASN A 1 91 ? 2.221 4.849 -11.687 1.00 85.88 91 ASN A N 1
ATOM 693 C CA . ASN A 1 91 ? 1.108 4.174 -11.020 1.00 85.88 91 ASN A CA 1
ATOM 694 C C . ASN A 1 91 ? 1.593 3.344 -9.819 1.00 85.88 91 ASN A C 1
ATOM 696 O O . ASN A 1 91 ? 1.032 3.435 -8.727 1.00 85.88 91 ASN A O 1
ATOM 700 N N . SER A 1 92 ? 2.684 2.593 -9.988 1.00 83.56 92 SER A N 1
ATOM 701 C CA . SER A 1 92 ? 3.271 1.794 -8.905 1.00 83.56 92 SER A CA 1
ATOM 702 C C . SER A 1 92 ? 3.794 2.681 -7.769 1.00 83.56 92 SER A C 1
ATOM 704 O O . SER A 1 92 ? 3.569 2.377 -6.600 1.00 83.56 92 SER A O 1
ATOM 706 N N . ALA A 1 93 ? 4.421 3.820 -8.084 1.00 86.81 93 ALA A N 1
ATOM 707 C CA . ALA A 1 93 ? 4.879 4.782 -7.083 1.00 86.81 93 ALA A CA 1
ATOM 708 C C . ALA A 1 93 ? 3.713 5.363 -6.267 1.00 86.81 93 ALA A C 1
ATOM 710 O O . ALA A 1 93 ? 3.780 5.405 -5.038 1.00 86.81 93 ALA A O 1
ATOM 711 N N . ILE A 1 94 ? 2.615 5.747 -6.927 1.00 89.31 94 ILE A N 1
ATOM 712 C CA . ILE A 1 94 ? 1.406 6.242 -6.255 1.00 89.31 94 ILE A CA 1
ATOM 713 C C . ILE A 1 94 ? 0.816 5.160 -5.343 1.00 89.31 94 ILE A C 1
ATOM 715 O O . ILE A 1 94 ? 0.488 5.442 -4.191 1.00 89.31 94 ILE A O 1
ATOM 719 N N . GLN A 1 95 ? 0.720 3.915 -5.817 1.00 85.81 95 GLN A N 1
ATOM 720 C CA . GLN A 1 95 ? 0.201 2.803 -5.016 1.00 85.81 95 GLN A CA 1
ATOM 721 C C . GLN A 1 95 ? 1.083 2.484 -3.804 1.00 85.81 95 GLN A C 1
ATOM 723 O O . GLN A 1 95 ? 0.544 2.195 -2.738 1.00 85.81 95 GLN A O 1
ATOM 728 N N . ILE A 1 96 ? 2.412 2.589 -3.921 1.00 87.19 96 ILE A N 1
ATOM 729 C CA . ILE A 1 96 ? 3.328 2.453 -2.777 1.00 87.19 96 ILE A CA 1
ATOM 730 C C . ILE A 1 96 ? 3.081 3.562 -1.762 1.00 87.19 96 ILE A C 1
ATOM 732 O O . ILE A 1 96 ? 2.948 3.274 -0.576 1.00 87.19 96 ILE A O 1
ATOM 736 N N . ILE A 1 97 ? 2.994 4.818 -2.209 1.00 87.69 97 ILE A N 1
ATOM 737 C CA . ILE A 1 97 ? 2.757 5.960 -1.319 1.00 87.69 97 ILE A CA 1
ATOM 738 C C . ILE A 1 97 ? 1.425 5.788 -0.585 1.00 87.69 97 ILE A C 1
ATOM 740 O O . ILE A 1 97 ? 1.377 5.928 0.634 1.00 87.69 97 ILE A O 1
ATOM 744 N N . LEU A 1 98 ? 0.358 5.426 -1.301 1.00 85.94 98 LEU A N 1
ATOM 745 C CA . LEU A 1 98 ? -0.957 5.176 -0.710 1.00 85.94 98 LEU A CA 1
ATOM 746 C C . LEU A 1 98 ? -0.950 3.970 0.234 1.00 85.94 98 LEU A C 1
ATOM 748 O O . LEU A 1 98 ? -1.517 4.046 1.321 1.00 85.94 98 LEU A O 1
ATOM 752 N N . GLY A 1 99 ? -0.294 2.875 -0.148 1.00 84.38 99 GLY A N 1
ATOM 753 C CA . GLY A 1 99 ? -0.170 1.680 0.680 1.00 84.38 99 GLY A CA 1
ATOM 754 C C . GLY A 1 99 ? 0.586 1.964 1.978 1.00 84.38 99 GLY A C 1
ATOM 755 O O . GLY A 1 99 ? 0.095 1.639 3.057 1.00 84.38 99 GLY A O 1
ATOM 756 N N . LEU A 1 100 ? 1.734 2.647 1.896 1.00 83.50 100 LEU A N 1
ATOM 757 C CA . LEU A 1 100 ? 2.501 3.095 3.062 1.00 83.50 100 LEU A CA 1
ATOM 758 C C . LEU A 1 100 ? 1.665 4.037 3.929 1.00 83.50 100 LEU A C 1
ATOM 760 O O . LEU A 1 100 ? 1.619 3.884 5.148 1.00 83.50 100 LEU A O 1
ATOM 764 N N . TRP A 1 101 ? 0.960 4.984 3.312 1.00 82.62 101 TRP A N 1
ATOM 765 C CA . TRP A 1 101 ? 0.112 5.912 4.045 1.00 82.62 101 TRP A CA 1
ATOM 766 C C . TRP A 1 101 ? -1.035 5.197 4.770 1.00 82.62 101 TRP A C 1
ATOM 768 O O . TRP A 1 101 ? -1.326 5.534 5.912 1.00 82.62 101 TRP A O 1
ATOM 778 N N . LEU A 1 102 ? -1.640 4.166 4.182 1.00 81.88 102 LEU A N 1
ATOM 779 C CA . LEU A 1 102 ? -2.662 3.344 4.840 1.00 81.88 102 LEU A CA 1
ATOM 780 C C . LEU A 1 102 ? -2.091 2.511 5.995 1.00 81.88 102 LEU A C 1
ATOM 782 O O . LEU A 1 102 ? -2.690 2.463 7.070 1.00 81.88 102 LEU A O 1
ATOM 786 N N . VAL A 1 103 ? -0.918 1.898 5.802 1.00 78.44 103 VAL A N 1
ATOM 787 C CA . VAL A 1 103 ? -0.251 1.069 6.819 1.00 78.44 103 VAL A CA 1
ATOM 788 C C . VAL A 1 103 ? 0.166 1.904 8.031 1.00 78.44 103 VAL A C 1
ATOM 790 O O . VAL A 1 103 ? -0.156 1.544 9.162 1.00 78.44 103 VAL A O 1
ATOM 793 N N . PHE A 1 104 ? 0.843 3.033 7.812 1.00 77.50 104 PHE A N 1
ATOM 794 C CA . PHE A 1 104 ? 1.377 3.875 8.889 1.00 77.50 104 PHE A CA 1
ATOM 795 C C . PHE A 1 104 ? 0.376 4.926 9.393 1.00 77.50 104 PHE A C 1
ATOM 797 O O . PHE A 1 104 ? 0.438 5.353 10.545 1.00 77.50 104 PHE A O 1
ATOM 804 N N . GLY A 1 105 ? -0.570 5.339 8.551 1.00 72.69 105 GLY A N 1
ATOM 805 C CA . GLY A 1 105 ? -1.560 6.374 8.841 1.00 72.69 105 GLY A CA 1
ATOM 806 C C . GLY A 1 105 ? -2.856 5.867 9.470 1.00 72.69 105 GLY A C 1
ATOM 807 O O . GLY A 1 105 ? -3.727 6.690 9.750 1.00 72.69 105 GLY A O 1
ATOM 808 N N . GLY A 1 106 ? -2.999 4.562 9.738 1.00 67.69 106 GLY A N 1
ATOM 809 C CA . GLY A 1 106 ? -4.227 3.963 10.281 1.00 67.69 106 GLY A CA 1
ATOM 810 C C . GLY A 1 106 ? -4.778 4.682 11.521 1.00 67.69 106 GLY A C 1
ATOM 811 O O . GLY A 1 106 ? -5.968 4.979 11.585 1.00 67.69 106 GLY A O 1
ATOM 812 N N . LYS A 1 107 ? -3.911 5.095 12.459 1.00 65.00 107 LYS A N 1
ATOM 813 C CA . LYS A 1 107 ? -4.319 5.882 13.642 1.00 65.00 107 LYS A CA 1
ATOM 814 C C . LYS A 1 107 ? -4.845 7.280 13.284 1.00 65.00 107 LYS A C 1
ATOM 816 O O . LYS A 1 107 ? -5.787 7.764 13.907 1.00 65.00 107 LYS A O 1
ATOM 821 N N . GLY A 1 108 ? -4.252 7.933 12.283 1.00 67.44 108 GLY A N 1
ATOM 822 C CA . GLY A 1 108 ? -4.674 9.253 11.807 1.00 67.44 108 GLY A CA 1
ATOM 823 C C . GLY A 1 108 ? -6.004 9.200 11.056 1.00 67.44 108 GLY A C 1
ATOM 824 O O . GLY A 1 108 ? -6.893 10.005 11.323 1.00 67.44 108 GLY A O 1
ATOM 825 N N . LEU A 1 109 ? -6.169 8.209 10.179 1.00 69.62 109 LEU A N 1
ATOM 826 C CA . LEU A 1 109 ? -7.394 7.976 9.412 1.00 69.62 109 LEU A CA 1
ATOM 827 C C . LEU A 1 109 ? -8.584 7.647 10.318 1.00 69.62 109 LEU A C 1
ATOM 829 O O . LEU A 1 109 ? -9.644 8.248 10.162 1.00 69.62 109 LEU A O 1
ATOM 833 N N . VAL A 1 110 ? -8.400 6.783 11.319 1.00 68.38 110 VAL A N 1
ATOM 834 C CA . VAL A 1 110 ? -9.455 6.487 12.303 1.00 68.38 110 VAL A CA 1
ATOM 835 C C . VAL A 1 110 ? -9.852 7.738 13.087 1.00 68.38 110 VAL A C 1
ATOM 837 O O . VAL A 1 110 ? -11.040 8.003 13.257 1.00 68.38 110 VAL A O 1
ATOM 840 N N . ASN A 1 111 ? -8.894 8.584 13.479 1.00 67.50 111 ASN A N 1
ATOM 841 C CA . ASN A 1 111 ? -9.198 9.820 14.202 1.00 67.50 111 ASN A CA 1
ATOM 842 C C . ASN A 1 111 ? -9.930 10.863 13.328 1.00 67.50 111 ASN A C 1
ATOM 844 O O . ASN A 1 111 ? -10.804 11.580 13.816 1.00 67.50 111 ASN A O 1
ATOM 848 N N . ILE A 1 112 ? -9.626 10.932 12.025 1.00 73.19 112 ILE A N 1
ATOM 849 C CA . ILE A 1 112 ? -10.361 11.772 11.062 1.00 73.19 112 ILE A CA 1
ATOM 850 C C . ILE A 1 112 ? -11.789 11.251 10.884 1.00 73.19 112 ILE A C 1
ATOM 852 O O . ILE A 1 112 ? -12.737 12.028 10.966 1.00 73.19 112 ILE A O 1
ATOM 856 N N . ILE A 1 113 ? -11.963 9.941 10.705 1.00 72.81 113 ILE A N 1
ATOM 857 C CA . ILE A 1 113 ? -13.287 9.321 10.563 1.00 72.81 113 ILE A CA 1
ATOM 858 C C . ILE A 1 113 ? -14.117 9.540 11.832 1.00 72.81 113 ILE A C 1
ATOM 860 O O . ILE A 1 113 ? -15.290 9.899 11.746 1.00 72.81 113 ILE A O 1
ATOM 864 N N . LYS A 1 114 ? -13.499 9.434 13.012 1.00 70.25 114 LYS A N 1
ATOM 865 C CA . LYS A 1 114 ? -14.131 9.738 14.302 1.00 70.25 114 LYS A CA 1
ATOM 866 C C . LYS A 1 114 ? -14.554 11.205 14.402 1.00 70.25 114 LYS A C 1
ATOM 868 O O . LYS A 1 114 ? -15.667 11.481 14.848 1.00 70.25 114 LYS A O 1
ATOM 873 N N . LYS A 1 115 ? -13.724 12.144 13.927 1.00 72.12 115 LYS A N 1
ATOM 874 C CA . LYS A 1 115 ? -14.068 13.575 13.845 1.00 72.12 115 LYS A CA 1
ATOM 875 C C . LYS A 1 115 ? -15.227 13.844 12.889 1.00 72.12 115 LYS A C 1
ATOM 877 O O . LYS A 1 115 ? -16.124 14.590 13.247 1.00 72.12 115 LYS A O 1
ATOM 882 N N . ILE A 1 116 ? -15.252 13.217 11.716 1.00 77.19 116 ILE A N 1
ATOM 883 C CA . ILE A 1 116 ? -16.360 13.365 10.758 1.00 77.19 116 ILE A CA 1
ATOM 884 C C . ILE A 1 116 ? -17.651 12.781 11.343 1.00 77.19 116 ILE A C 1
ATOM 886 O O . ILE A 1 116 ? -18.698 13.420 11.293 1.00 77.19 116 ILE A O 1
ATOM 890 N N . ARG A 1 117 ? -17.568 11.603 11.973 1.00 67.06 117 ARG A N 1
ATOM 891 C CA . ARG A 1 117 ? -18.709 10.944 12.621 1.00 67.06 117 ARG A CA 1
ATOM 892 C C . ARG A 1 117 ? -19.298 11.779 13.758 1.00 67.06 117 ARG A C 1
ATOM 894 O O . ARG A 1 117 ? -20.503 11.753 13.961 1.00 67.06 117 ARG A O 1
ATOM 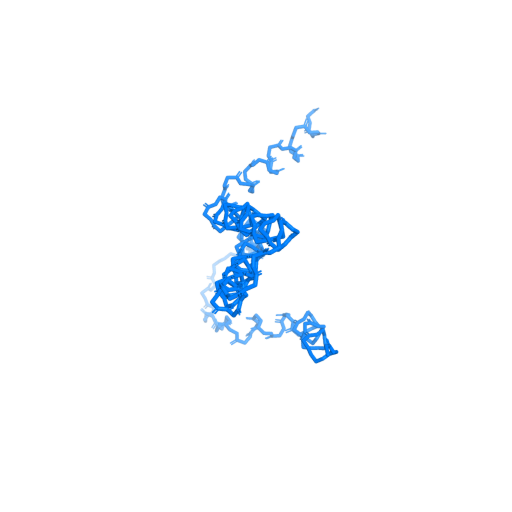901 N N . THR A 1 118 ? -18.462 12.510 14.491 1.00 75.00 118 THR A N 1
ATOM 902 C CA . THR A 1 118 ? -18.898 13.375 15.601 1.00 75.00 118 THR A CA 1
ATOM 903 C C . THR A 1 118 ? -19.257 14.796 15.163 1.00 75.00 118 THR A C 1
ATOM 905 O O . THR A 1 118 ? -20.021 15.457 15.860 1.00 75.00 118 THR A O 1
ATOM 908 N N . ALA A 1 119 ? -18.794 15.254 13.996 1.00 73.25 119 ALA A N 1
ATOM 909 C CA . ALA A 1 119 ? -19.129 16.568 13.441 1.00 73.25 119 ALA A CA 1
ATOM 910 C C . ALA A 1 119 ? -20.602 16.700 13.009 1.00 73.25 119 ALA A C 1
ATOM 912 O O . ALA A 1 119 ? -21.096 17.816 12.910 1.00 73.25 119 ALA A O 1
ATOM 913 N N . GLY A 1 120 ? -21.302 15.584 12.777 1.00 56.28 120 GLY A N 1
ATOM 914 C CA . GLY A 1 120 ? -22.737 15.564 12.461 1.00 56.28 120 GLY A CA 1
ATOM 915 C C . GLY A 1 120 ? -23.664 15.282 13.651 1.00 56.28 120 GLY A C 1
ATOM 916 O O . GLY A 1 120 ? -24.868 15.176 13.449 1.00 56.28 120 GLY A O 1
ATOM 917 N N . VAL A 1 121 ? -23.128 15.113 14.868 1.00 57.34 121 VAL A N 1
ATOM 918 C CA . VAL A 1 121 ? -23.893 14.733 16.078 1.00 57.34 121 VAL A CA 1
ATOM 919 C C . VAL A 1 121 ? -23.790 15.828 17.151 1.00 57.34 121 VAL A C 1
ATOM 921 O O . VAL A 1 121 ? -23.629 15.551 18.337 1.00 57.34 121 VAL A O 1
ATOM 924 N N . LYS A 1 122 ? -23.849 17.096 16.739 1.00 47.53 122 LYS A N 1
ATOM 925 C CA . LYS A 1 122 ? -23.977 18.235 17.652 1.00 47.53 122 LYS A CA 1
ATOM 926 C C . LYS A 1 122 ? -25.097 19.156 17.211 1.00 47.53 122 LYS A C 1
ATOM 928 O O . LYS A 1 122 ? -25.164 19.425 15.994 1.00 47.53 122 LYS A O 1
#

Foldseek 3Di:
DVVVVVVVVVCVVCVVVVVVVVPDPPPDPDDDDDDPPPPVLVVQLVVLLVVLVVLLVVLVVLLVVLVVLCVVCVPPDDVVNVVVSVVSNVVSVVSNVSSVCSNVVSNVVSVVVVVVVVVPVD

Secondary structure (DSSP, 8-state):
-HHHHHHHHHHHHTHHHHHHHHS----------------HHHHHHHHHHHHHHHHHHHHHHHHHHHHHHHHHHTTS--HHHHHHHHHHHHHHHHHHHHHHHHHHHHHHHHHHHHHHHHHT--